Protein AF-A0A1H1KMM0-F1 (afdb_monomer)

Nearest PDB structures (foldseek):
  5ohf-assembly4_G  TM=1.673E-01  e=9.188E+00  Anaeromyxobacter sp. Fw109-5

pLDDT: mean 89.8, std 10.42, range [43.72, 96.56]

Mean predicted aligned error: 4.35 Å

Foldseek 3Di:
DDLFQAFDPVLLVVLVVVCVPCPLQRLLVVLLVVCVPQAVPLSVLLQVLLVVQPPNSLLSSLVSSLVSRRQVRQCVVCVDDPDRSFFHQDPVLVVVLVVVCVVQPLVRLLVVLLVVCCVRHVSSSVSQQVSLVVDPSSVSSSSSVSSSSSSRVSRSVVVVVVVD

Radius of gyration: 14.91 Å; Cα contacts (8 Å, |Δi|>4): 162; chains: 1; bounding box: 38×35×34 Å

Secondary structure (DSSP, 8-state):
--SS----HHHHHHHHHHHHHH-HHHHHHHHHHHHHHH-HHHHHHHHHHHHHHS-HHHHHHHHHHHHHHHHHHHHHH-TT--S-SS----HHHHHHHHHHHHHH-HHHHHHHHHHHHHHH-HHHHHHHHHHHHTSS-HHHHHHHHHHHHHHHHHHHHHHHHH--

Solvent-accessible surface area (backbone atoms only — not comparable to full-atom values): 8874 Å² total; per-residue (Å²): 128,76,90,62,65,64,51,46,68,69,56,52,53,52,52,51,50,48,35,68,74,66,32,51,69,54,51,30,52,52,49,49,53,52,27,58,76,65,22,45,51,51,46,52,52,49,52,52,47,20,50,74,56,50,60,37,77,65,45,41,39,55,55,36,51,56,50,49,46,46,48,57,41,25,52,69,72,45,84,80,63,95,60,80,75,61,64,60,40,44,71,67,47,52,51,50,51,52,52,49,27,74,72,60,34,64,66,54,45,31,50,57,35,44,55,51,37,45,75,62,22,49,54,56,40,51,51,52,50,59,54,22,71,78,42,94,50,35,67,50,44,49,44,44,51,20,51,56,53,45,46,44,49,54,29,44,52,53,55,53,61,73,76,108

Structure (mmCIF, N/CA/C/O backbone):
data_AF-A0A1H1KMM0-F1
#
_entry.id   AF-A0A1H1KMM0-F1
#
loop_
_atom_site.group_PDB
_atom_site.id
_atom_site.type_symbol
_atom_site.label_atom_id
_atom_site.label_alt_id
_atom_site.label_comp_id
_atom_site.label_asym_id
_atom_site.label_entity_id
_atom_site.label_seq_id
_atom_site.pdbx_PDB_ins_code
_atom_site.Cartn_x
_atom_site.Cartn_y
_atom_site.Cartn_z
_atom_site.occupancy
_atom_site.B_iso_or_equiv
_atom_site.auth_seq_id
_atom_site.auth_comp_id
_atom_site.auth_asym_id
_atom_site.auth_atom_id
_atom_site.pdbx_PDB_model_num
ATOM 1 N N . MET A 1 1 ? -6.946 18.953 2.648 1.00 43.72 1 MET A N 1
ATOM 2 C CA . MET A 1 1 ? -5.493 18.771 2.424 1.00 43.72 1 MET A CA 1
ATOM 3 C C . MET A 1 1 ? -5.222 17.278 2.434 1.00 43.72 1 MET A C 1
ATOM 5 O O . MET A 1 1 ? -5.657 16.642 3.387 1.00 43.72 1 MET A O 1
ATOM 9 N N . SER A 1 2 ? -4.573 16.728 1.402 1.00 57.38 2 SER A N 1
ATOM 10 C CA . SER A 1 2 ? -4.184 15.308 1.400 1.00 57.38 2 SER A CA 1
ATOM 11 C C . SER A 1 2 ? -3.272 15.028 2.591 1.00 57.38 2 SER A C 1
ATOM 13 O O . SER A 1 2 ? -2.391 15.830 2.908 1.00 57.38 2 SER A O 1
ATOM 15 N N . ILE A 1 3 ? -3.534 13.928 3.286 1.00 77.62 3 ILE A N 1
ATOM 16 C CA . ILE A 1 3 ? -2.795 13.531 4.483 1.00 77.62 3 ILE A CA 1
ATOM 17 C C . ILE A 1 3 ? -1.496 12.808 4.102 1.00 77.62 3 ILE A C 1
ATOM 19 O O . ILE A 1 3 ? -0.486 12.979 4.779 1.00 77.62 3 ILE A O 1
ATOM 23 N N . LEU A 1 4 ? -1.514 12.087 2.979 1.00 83.25 4 LEU A N 1
ATOM 24 C CA . LEU A 1 4 ? -0.352 11.424 2.396 1.00 83.25 4 LEU A CA 1
ATOM 25 C C . LEU A 1 4 ? 0.288 12.267 1.288 1.00 83.25 4 LEU A C 1
ATOM 27 O O . LEU A 1 4 ? -0.407 13.066 0.639 1.00 83.25 4 LEU A O 1
ATOM 31 N N . PRO A 1 5 ? 1.605 12.100 1.061 1.00 85.69 5 PRO A N 1
ATOM 32 C CA . PRO A 1 5 ? 2.315 12.811 0.008 1.00 85.69 5 PRO A CA 1
ATOM 33 C C . PRO A 1 5 ? 1.753 12.445 -1.367 1.00 85.69 5 PRO A C 1
ATOM 35 O O . PRO A 1 5 ? 1.607 11.267 -1.684 1.00 85.69 5 PRO A O 1
ATOM 38 N N . ARG A 1 6 ? 1.472 13.461 -2.193 1.00 90.06 6 ARG A N 1
ATOM 39 C CA . ARG A 1 6 ? 0.964 13.246 -3.551 1.00 90.06 6 ARG A CA 1
ATOM 40 C C . ARG A 1 6 ? 2.071 12.734 -4.466 1.00 90.06 6 ARG A C 1
ATOM 42 O O . ARG A 1 6 ? 3.025 13.469 -4.725 1.00 90.06 6 ARG A O 1
ATOM 49 N N . ILE A 1 7 ? 1.936 11.506 -4.965 1.00 92.44 7 ILE A N 1
ATOM 50 C CA . ILE A 1 7 ? 2.912 10.920 -5.895 1.00 92.44 7 ILE A CA 1
ATOM 51 C C . ILE A 1 7 ? 2.917 11.688 -7.220 1.00 92.44 7 ILE A C 1
ATOM 53 O O . ILE A 1 7 ? 1.867 12.062 -7.744 1.00 92.44 7 ILE A O 1
ATOM 57 N N . THR A 1 8 ? 4.119 11.923 -7.748 1.00 91.75 8 THR A N 1
ATOM 58 C CA . THR A 1 8 ? 4.335 12.509 -9.077 1.00 91.75 8 THR A CA 1
ATOM 59 C C . THR A 1 8 ? 4.763 11.439 -10.074 1.00 91.75 8 THR A C 1
ATOM 61 O O . THR A 1 8 ? 5.383 10.446 -9.688 1.00 91.75 8 THR A O 1
ATOM 64 N N . GLU A 1 9 ? 4.500 11.677 -11.358 1.00 91.62 9 GLU A N 1
ATOM 65 C CA . GLU A 1 9 ? 4.937 10.803 -12.452 1.00 91.62 9 GLU A CA 1
ATOM 66 C C . GLU A 1 9 ? 6.456 10.567 -12.418 1.00 91.62 9 GLU A C 1
ATOM 68 O O . GLU A 1 9 ? 6.916 9.433 -12.523 1.00 91.62 9 GLU A O 1
ATOM 73 N N . LEU A 1 10 ? 7.244 11.616 -12.143 1.00 91.69 10 LEU A N 1
ATOM 74 C CA . LEU A 1 10 ? 8.700 11.515 -12.012 1.00 91.69 10 LEU A CA 1
ATOM 75 C C . LEU A 1 10 ? 9.120 10.540 -10.900 1.00 91.69 10 LEU A C 1
ATOM 77 O O . LEU A 1 10 ? 10.037 9.737 -11.085 1.00 91.69 10 LEU A O 1
ATOM 81 N N . THR A 1 11 ? 8.460 10.598 -9.739 1.00 92.75 11 THR A N 1
ATOM 82 C CA . THR A 1 11 ? 8.712 9.649 -8.645 1.00 92.75 11 THR A CA 1
ATOM 83 C C . THR A 1 11 ? 8.308 8.237 -9.061 1.00 92.75 11 THR A C 1
ATOM 85 O O . THR A 1 11 ? 9.065 7.301 -8.805 1.00 92.75 11 THR A O 1
ATOM 88 N N . ARG A 1 12 ? 7.165 8.085 -9.744 1.00 93.69 12 ARG A N 1
ATOM 89 C CA . ARG A 1 12 ? 6.680 6.798 -10.255 1.00 93.69 12 ARG A CA 1
ATOM 90 C C . ARG A 1 12 ? 7.681 6.143 -11.200 1.00 93.69 12 ARG A C 1
ATOM 92 O O . ARG A 1 12 ? 8.057 4.996 -10.978 1.00 93.69 12 ARG A O 1
ATOM 99 N N . GLU A 1 13 ? 8.160 6.874 -12.200 1.00 92.81 13 GLU A N 1
ATOM 100 C CA . GLU A 1 13 ? 9.155 6.371 -13.149 1.00 92.81 13 GLU A CA 1
ATOM 101 C C . GLU A 1 13 ? 10.475 5.999 -12.479 1.00 92.81 13 GLU A C 1
ATOM 103 O O . GLU A 1 13 ? 11.062 4.968 -12.800 1.00 92.81 13 GLU A O 1
ATOM 108 N N . ARG A 1 14 ? 10.957 6.831 -11.548 1.00 93.69 14 ARG A N 1
ATOM 109 C CA . ARG A 1 14 ? 12.217 6.562 -10.851 1.00 93.69 14 ARG A CA 1
ATOM 110 C C . ARG A 1 14 ? 12.149 5.259 -10.060 1.00 93.69 14 ARG A C 1
ATOM 112 O O . ARG A 1 14 ? 13.083 4.472 -10.137 1.00 93.69 14 ARG A O 1
ATOM 119 N N . ILE A 1 15 ? 11.066 5.041 -9.313 1.00 93.88 15 ILE A N 1
ATOM 120 C CA . ILE A 1 15 ? 10.902 3.815 -8.522 1.00 93.88 15 ILE A CA 1
ATOM 121 C C . ILE A 1 15 ? 10.652 2.601 -9.422 1.00 93.88 15 ILE A C 1
ATOM 123 O O . ILE A 1 15 ? 11.154 1.526 -9.120 1.00 93.88 15 ILE A O 1
ATOM 127 N N . ALA A 1 16 ? 9.947 2.757 -10.546 1.00 92.06 16 ALA A N 1
ATOM 128 C CA . ALA A 1 16 ? 9.825 1.675 -11.523 1.00 92.06 16 ALA A CA 1
ATOM 129 C C . ALA A 1 16 ? 11.208 1.225 -12.032 1.00 92.06 16 ALA A C 1
ATOM 131 O O . ALA A 1 16 ? 11.520 0.042 -11.958 1.00 92.06 16 ALA A O 1
ATOM 132 N N . ARG A 1 17 ? 12.076 2.175 -12.420 1.00 93.31 17 ARG A N 1
ATOM 133 C CA . ARG A 1 17 ? 13.460 1.874 -12.832 1.00 93.31 17 ARG A CA 1
ATOM 134 C C . ARG A 1 17 ? 14.281 1.226 -11.718 1.00 93.31 17 ARG A C 1
ATOM 136 O O . ARG A 1 17 ? 15.028 0.303 -11.991 1.00 93.31 17 ARG A O 1
ATOM 143 N N . GLU A 1 18 ? 14.122 1.660 -10.467 1.00 93.81 18 GLU A N 1
ATOM 144 C CA . GLU A 1 18 ? 14.795 1.033 -9.315 1.00 93.81 18 GLU A CA 1
ATOM 145 C C . GLU A 1 18 ? 14.450 -0.460 -9.196 1.00 93.81 18 GLU A C 1
ATOM 147 O O . GLU A 1 18 ? 15.345 -1.281 -9.003 1.00 93.81 18 GLU A O 1
ATOM 152 N N . PHE A 1 19 ? 13.173 -0.818 -9.364 1.00 93.94 19 PHE A N 1
ATOM 153 C CA . PHE A 1 19 ? 12.729 -2.214 -9.351 1.00 93.94 19 PHE A CA 1
ATOM 154 C C . PHE A 1 19 ? 13.221 -3.000 -10.573 1.00 93.94 19 PHE A C 1
ATOM 156 O O . PHE A 1 19 ? 13.555 -4.177 -10.430 1.00 93.94 19 PHE A O 1
ATOM 163 N N . ASP A 1 20 ? 13.289 -2.365 -11.745 1.00 92.94 20 ASP A N 1
ATOM 164 C CA . ASP A 1 20 ? 13.827 -2.980 -12.963 1.00 92.94 20 ASP A CA 1
ATOM 165 C C . ASP A 1 20 ? 15.344 -3.236 -12.853 1.00 92.94 20 ASP A C 1
ATOM 167 O O . ASP A 1 20 ? 15.820 -4.297 -13.256 1.00 92.94 20 ASP A O 1
ATOM 171 N N . ASP A 1 21 ? 16.097 -2.295 -12.272 1.00 94.12 21 ASP A N 1
ATOM 172 C CA . ASP A 1 21 ? 17.561 -2.340 -12.168 1.00 94.12 21 ASP A CA 1
ATOM 173 C C . ASP A 1 21 ? 18.044 -3.289 -11.058 1.00 94.12 21 ASP A C 1
ATOM 175 O O . ASP A 1 21 ? 18.962 -4.086 -11.266 1.00 94.12 21 ASP A O 1
ATOM 179 N N . ALA A 1 22 ? 17.457 -3.198 -9.859 1.00 92.12 22 ALA A N 1
ATOM 180 C CA . ALA A 1 22 ? 17.871 -3.995 -8.701 1.00 92.12 22 ALA A CA 1
ATOM 181 C C . ALA A 1 22 ? 17.191 -5.373 -8.643 1.00 92.12 22 ALA A C 1
ATOM 183 O O . ALA A 1 22 ? 17.693 -6.287 -7.983 1.00 92.12 22 ALA A O 1
ATOM 184 N N . GLY A 1 23 ? 16.066 -5.530 -9.341 1.00 93.69 23 GLY A N 1
ATOM 185 C CA . GLY A 1 23 ? 15.230 -6.720 -9.303 1.00 93.69 23 GLY A CA 1
ATOM 186 C C . GLY A 1 23 ? 14.128 -6.625 -8.234 1.00 93.69 23 GLY A C 1
ATOM 187 O O . GLY A 1 23 ? 14.410 -6.264 -7.083 1.00 93.69 23 GLY A O 1
ATOM 188 N N . PRO A 1 24 ? 12.876 -7.011 -8.555 1.00 92.00 24 PRO A N 1
ATOM 189 C CA . PRO A 1 24 ? 11.745 -6.904 -7.634 1.00 92.00 24 PRO A CA 1
ATOM 190 C C . PRO A 1 24 ? 11.961 -7.612 -6.294 1.00 92.00 24 PRO A C 1
ATOM 192 O O . PRO A 1 24 ? 11.578 -7.094 -5.248 1.00 92.00 24 PRO A O 1
ATOM 195 N N . GLU A 1 25 ? 12.591 -8.786 -6.299 1.00 92.75 25 GLU A N 1
ATOM 196 C CA . GLU A 1 25 ? 12.832 -9.573 -5.091 1.00 92.75 25 GLU A CA 1
ATOM 197 C C . GLU A 1 25 ? 13.804 -8.876 -4.132 1.00 92.75 25 GLU A C 1
ATOM 199 O O . GLU A 1 25 ? 13.587 -8.900 -2.918 1.00 92.75 25 GLU A O 1
ATOM 204 N N . ALA A 1 26 ? 14.849 -8.232 -4.663 1.00 93.75 26 ALA A N 1
ATOM 205 C CA . ALA A 1 26 ? 15.822 -7.496 -3.863 1.00 93.75 26 ALA A CA 1
ATOM 206 C C . ALA A 1 26 ? 15.179 -6.257 -3.226 1.00 93.75 26 ALA A C 1
ATOM 208 O O . ALA A 1 26 ? 15.293 -6.067 -2.012 1.00 93.75 26 ALA A O 1
ATOM 209 N N . CYS A 1 27 ? 14.420 -5.482 -4.011 1.00 94.69 27 CYS A N 1
ATOM 210 C CA . CYS A 1 27 ? 13.678 -4.325 -3.508 1.00 94.69 27 CYS A CA 1
ATOM 211 C C . CYS A 1 27 ? 12.673 -4.726 -2.422 1.00 94.69 27 CYS A C 1
ATOM 213 O O . CYS A 1 27 ? 12.617 -4.107 -1.360 1.00 94.69 27 CYS A O 1
ATOM 215 N N . VAL A 1 28 ? 11.894 -5.791 -2.643 1.00 95.06 28 VAL A N 1
ATOM 216 C CA . VAL A 1 28 ? 10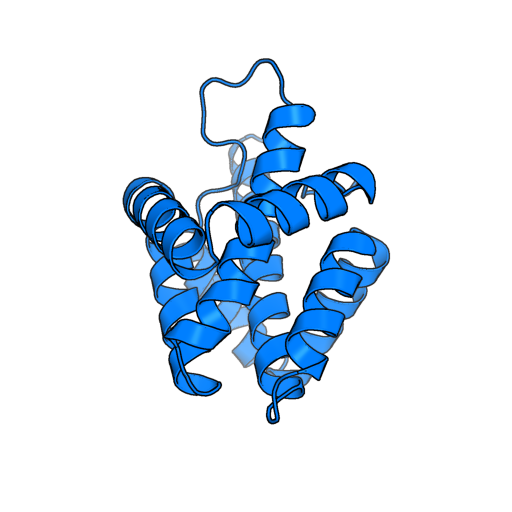.925 -6.277 -1.648 1.00 95.06 28 VAL A CA 1
ATOM 217 C C . VAL A 1 28 ? 11.622 -6.748 -0.377 1.00 95.06 28 VAL A C 1
ATOM 219 O O . VAL A 1 28 ? 11.106 -6.501 0.714 1.00 95.06 28 VAL A O 1
ATOM 222 N N . ALA A 1 29 ? 12.780 -7.403 -0.476 1.00 94.81 29 ALA A N 1
ATOM 223 C CA . ALA A 1 29 ? 13.538 -7.834 0.694 1.00 94.81 29 ALA A CA 1
ATOM 224 C C . ALA A 1 29 ? 14.027 -6.640 1.531 1.00 94.81 29 ALA A C 1
ATOM 226 O O . ALA A 1 29 ? 13.885 -6.656 2.757 1.00 94.81 29 ALA A O 1
ATOM 227 N N . GLU A 1 30 ? 14.546 -5.595 0.882 1.00 94.31 30 GLU A N 1
ATOM 228 C CA . GLU A 1 30 ? 14.955 -4.352 1.541 1.00 94.31 30 GLU A CA 1
ATOM 229 C C . GLU A 1 30 ? 13.766 -3.673 2.233 1.00 94.31 30 GLU A C 1
ATOM 231 O O . GLU A 1 30 ? 13.797 -3.463 3.447 1.00 94.31 30 GLU A O 1
ATOM 236 N N . ILE A 1 31 ? 12.671 -3.454 1.500 1.00 94.50 31 ILE A N 1
ATOM 237 C CA . ILE A 1 31 ? 11.440 -2.844 2.021 1.00 94.50 31 ILE A CA 1
ATOM 238 C C . ILE A 1 31 ? 10.865 -3.658 3.184 1.00 94.50 31 ILE A C 1
ATOM 240 O O . ILE A 1 31 ? 10.434 -3.105 4.192 1.00 94.50 31 ILE A O 1
ATOM 244 N N . THR A 1 32 ? 10.889 -4.987 3.085 1.00 94.69 32 THR A N 1
ATOM 245 C CA . THR A 1 32 ? 10.440 -5.872 4.164 1.00 94.69 32 THR A CA 1
ATOM 246 C C . THR A 1 32 ? 11.280 -5.671 5.424 1.00 94.69 32 THR A C 1
ATOM 248 O O . THR A 1 32 ? 10.733 -5.658 6.525 1.00 94.69 32 THR A O 1
ATOM 251 N N . ASN A 1 33 ? 12.599 -5.508 5.299 1.00 94.12 33 ASN A N 1
ATOM 252 C CA . ASN A 1 33 ? 13.473 -5.267 6.447 1.00 94.12 33 ASN A CA 1
ATOM 253 C C . ASN A 1 33 ? 13.243 -3.882 7.068 1.00 94.12 33 ASN A C 1
ATOM 255 O O . ASN A 1 33 ? 13.221 -3.774 8.295 1.00 94.12 33 ASN A O 1
ATOM 259 N N . GLU A 1 34 ? 13.007 -2.852 6.252 1.00 92.00 34 GLU A N 1
ATOM 260 C CA . GLU A 1 34 ? 12.599 -1.528 6.738 1.00 92.00 34 GLU A CA 1
ATOM 261 C C . GLU A 1 34 ? 11.274 -1.600 7.505 1.00 92.00 34 GLU A C 1
ATOM 263 O O . GLU A 1 34 ? 11.186 -1.161 8.653 1.00 92.00 34 GLU A O 1
ATOM 268 N N . LEU A 1 35 ? 10.255 -2.231 6.915 1.00 92.81 35 LEU A N 1
ATOM 269 C CA . LEU A 1 35 ? 8.936 -2.378 7.525 1.00 92.81 35 LEU A CA 1
ATOM 270 C C . LEU A 1 35 ? 8.980 -3.206 8.814 1.00 92.81 35 LEU A C 1
ATOM 272 O O . LEU A 1 35 ? 8.301 -2.857 9.773 1.00 92.81 35 LEU A O 1
ATOM 276 N N . LYS A 1 36 ? 9.812 -4.251 8.906 1.00 93.69 36 LYS A N 1
ATOM 277 C CA . LYS A 1 36 ? 9.998 -5.004 10.163 1.00 93.69 36 LYS A CA 1
ATOM 278 C C . LYS A 1 36 ? 10.463 -4.112 11.312 1.00 93.69 36 LYS A C 1
ATOM 280 O O . LYS A 1 36 ? 10.054 -4.330 12.450 1.00 93.69 36 LYS A O 1
ATOM 285 N N . ARG A 1 37 ? 11.335 -3.145 11.024 1.00 90.00 37 ARG A N 1
ATOM 286 C CA . ARG A 1 37 ? 11.883 -2.227 12.027 1.00 90.00 37 ARG A CA 1
ATOM 287 C C . ARG A 1 37 ? 10.890 -1.118 12.366 1.00 90.00 37 ARG A C 1
ATOM 289 O O . ARG A 1 37 ? 10.679 -0.825 13.541 1.00 90.00 37 ARG A O 1
ATOM 296 N N . ASP A 1 38 ? 10.277 -0.533 11.342 1.00 88.62 38 ASP A N 1
ATOM 297 C CA . ASP A 1 38 ? 9.590 0.750 11.482 1.00 88.62 38 ASP A CA 1
ATOM 298 C C . ASP A 1 38 ? 8.061 0.620 11.501 1.00 88.62 38 ASP A C 1
ATOM 300 O O . ASP A 1 38 ? 7.386 1.440 12.120 1.00 88.62 38 ASP A O 1
ATOM 304 N N . ASN A 1 39 ? 7.498 -0.407 10.858 1.00 93.06 39 ASN A N 1
ATOM 305 C CA . ASN A 1 39 ? 6.053 -0.572 10.675 1.00 93.06 39 ASN A CA 1
ATOM 306 C C . ASN A 1 39 ? 5.616 -2.062 10.623 1.00 93.06 39 ASN A C 1
ATOM 308 O O . ASN A 1 39 ? 5.074 -2.524 9.613 1.00 93.06 39 ASN A O 1
ATOM 312 N N . PRO A 1 40 ? 5.870 -2.850 11.692 1.00 94.12 40 PRO A N 1
ATOM 313 C CA . PRO A 1 40 ? 5.668 -4.302 11.677 1.00 94.12 40 PRO A CA 1
ATOM 314 C C . PRO A 1 40 ? 4.196 -4.719 11.548 1.00 94.12 40 PRO A C 1
ATOM 316 O O . PRO A 1 40 ? 3.915 -5.755 10.951 1.00 94.12 40 PRO A O 1
ATOM 319 N N . GLU A 1 41 ? 3.256 -3.915 12.053 1.00 94.38 41 GLU A N 1
ATOM 320 C CA . GLU A 1 41 ? 1.818 -4.193 11.922 1.00 94.38 41 GLU A CA 1
ATOM 321 C C . GLU A 1 41 ? 1.348 -4.067 10.473 1.00 94.38 41 GLU A C 1
ATOM 323 O O . GLU A 1 41 ? 0.655 -4.948 9.967 1.00 94.38 41 GLU A O 1
ATOM 328 N N . LEU A 1 42 ? 1.781 -3.015 9.768 1.00 95.00 42 LEU A N 1
ATOM 329 C CA . LEU A 1 42 ? 1.498 -2.873 8.341 1.00 95.00 42 LEU A CA 1
ATOM 330 C C . LEU A 1 42 ? 2.062 -4.059 7.552 1.00 95.00 42 LEU A C 1
ATOM 332 O O . LEU A 1 42 ? 1.408 -4.558 6.639 1.00 95.00 42 LEU A O 1
ATOM 336 N N . LEU A 1 43 ? 3.262 -4.520 7.911 1.00 95.94 43 LEU A N 1
ATOM 337 C CA . LEU A 1 43 ? 3.880 -5.672 7.269 1.00 95.94 43 LEU A CA 1
ATOM 338 C C . LEU A 1 43 ? 3.075 -6.960 7.484 1.00 95.94 43 LEU A C 1
ATOM 340 O O . LEU A 1 43 ? 2.854 -7.698 6.525 1.00 95.94 43 LEU A O 1
ATOM 344 N N . ASP A 1 44 ? 2.622 -7.226 8.713 1.00 95.75 44 ASP A N 1
ATOM 345 C CA . ASP A 1 44 ? 1.756 -8.373 9.028 1.00 95.75 44 ASP A CA 1
ATOM 346 C C . ASP A 1 44 ? 0.453 -8.321 8.218 1.00 95.75 44 ASP A C 1
ATOM 348 O O . ASP A 1 44 ? 0.063 -9.311 7.596 1.00 95.75 44 ASP A O 1
ATOM 352 N N . MET A 1 45 ? -0.186 -7.148 8.155 1.00 94.75 45 MET A N 1
ATOM 353 C CA . MET A 1 45 ? -1.390 -6.932 7.349 1.00 94.75 45 MET A CA 1
ATOM 354 C C . MET A 1 45 ? -1.134 -7.174 5.857 1.00 94.75 45 MET A C 1
ATOM 356 O O . MET A 1 45 ? -1.914 -7.873 5.209 1.00 94.75 45 MET A O 1
ATOM 360 N N . ALA A 1 46 ? -0.030 -6.648 5.319 1.00 95.69 46 ALA A N 1
ATOM 361 C CA . ALA A 1 46 ? 0.354 -6.823 3.923 1.00 95.69 46 ALA A CA 1
ATOM 362 C C . ALA A 1 46 ? 0.595 -8.301 3.583 1.00 95.69 46 ALA A C 1
ATOM 364 O O . ALA A 1 46 ? 0.079 -8.785 2.578 1.00 95.69 46 ALA A O 1
ATOM 365 N N . PHE A 1 47 ? 1.309 -9.046 4.435 1.00 95.62 47 PHE A N 1
ATOM 366 C CA . PHE A 1 47 ? 1.556 -10.473 4.215 1.00 95.62 47 PHE A CA 1
ATOM 367 C C . PHE A 1 47 ? 0.283 -11.313 4.278 1.00 95.62 47 PHE A C 1
ATOM 369 O O . PHE A 1 47 ? 0.102 -12.188 3.432 1.00 95.62 47 PHE A O 1
ATOM 376 N N . LYS A 1 48 ? -0.601 -11.051 5.248 1.00 94.19 48 LYS A N 1
ATOM 377 C CA . LYS A 1 48 ? -1.893 -11.746 5.349 1.00 94.19 48 LYS A CA 1
ATOM 378 C C . LYS A 1 48 ? -2.742 -11.498 4.113 1.00 94.19 48 LYS A C 1
ATOM 380 O O . LYS A 1 48 ? -3.158 -12.444 3.457 1.00 94.19 48 LYS A O 1
ATOM 385 N N . CYS A 1 49 ? -2.871 -10.234 3.722 1.00 93.06 49 CYS A N 1
ATOM 386 C CA . CYS A 1 49 ? -3.583 -9.857 2.511 1.00 93.06 49 CYS A CA 1
ATOM 387 C C . CYS A 1 49 ? -2.979 -10.524 1.261 1.00 93.06 49 CYS A C 1
ATOM 389 O O . CYS A 1 49 ? -3.695 -11.104 0.449 1.00 93.06 49 CYS A O 1
ATOM 391 N N . ALA A 1 50 ? -1.652 -10.523 1.129 1.00 94.38 50 ALA A N 1
ATOM 392 C CA . ALA A 1 50 ? -0.955 -11.162 0.017 1.00 94.38 50 ALA A CA 1
ATOM 393 C C . ALA A 1 50 ? -1.192 -12.684 -0.049 1.00 94.38 50 ALA A C 1
ATOM 395 O O . ALA A 1 50 ? -1.304 -13.234 -1.149 1.00 94.38 50 ALA A O 1
ATOM 396 N N . ALA A 1 51 ? -1.293 -13.351 1.107 1.00 94.19 51 ALA A N 1
ATOM 397 C CA . ALA A 1 51 ? -1.629 -14.769 1.211 1.00 94.19 51 ALA A CA 1
ATOM 398 C C . ALA A 1 51 ? -3.086 -15.070 0.849 1.00 94.19 51 ALA A C 1
ATOM 400 O O . ALA A 1 51 ? -3.339 -16.053 0.155 1.00 94.19 51 ALA A O 1
ATOM 401 N N . ASP A 1 52 ? -4.018 -14.201 1.236 1.00 92.12 52 ASP A N 1
ATOM 402 C CA . ASP A 1 52 ? -5.438 -14.358 0.912 1.00 92.12 52 ASP A CA 1
ATOM 403 C C . ASP A 1 52 ? -5.721 -14.113 -0.583 1.00 92.12 52 ASP A C 1
ATOM 405 O O . ASP A 1 52 ? -6.589 -14.752 -1.179 1.00 92.12 52 ASP A O 1
ATOM 409 N N . ILE A 1 53 ? -4.967 -13.212 -1.225 1.00 92.56 53 ILE A N 1
ATOM 410 C CA . ILE A 1 53 ? -5.1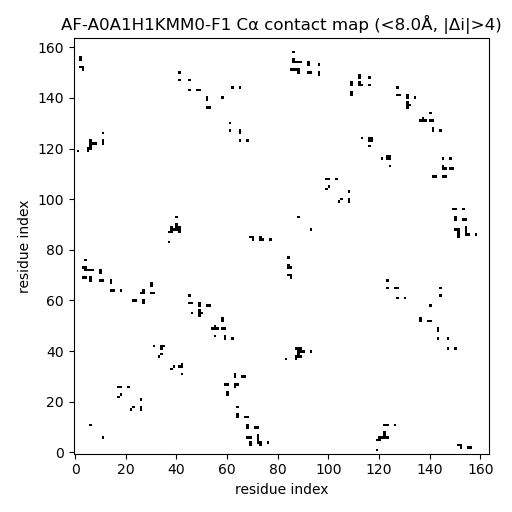46 -12.873 -2.647 1.00 92.56 53 ILE A CA 1
ATOM 411 C C . ILE A 1 53 ? -4.613 -13.973 -3.575 1.00 92.56 53 ILE A C 1
ATOM 413 O O . ILE A 1 53 ? -5.200 -14.221 -4.636 1.00 92.56 53 ILE A O 1
ATOM 417 N N . GLY A 1 54 ? -3.477 -14.590 -3.234 1.00 90.19 54 GLY A N 1
ATOM 418 C CA . GLY A 1 54 ? -2.826 -15.575 -4.094 1.00 90.19 54 GLY A CA 1
ATOM 419 C C . GLY A 1 54 ? -1.379 -15.873 -3.711 1.00 90.19 54 GLY A C 1
ATOM 420 O O . GLY A 1 54 ? -1.107 -16.387 -2.637 1.00 90.19 54 GLY A O 1
ATOM 421 N N . ASN A 1 55 ? -0.436 -15.633 -4.631 1.00 91.94 55 ASN A N 1
ATOM 422 C CA . ASN A 1 55 ? 0.986 -15.894 -4.387 1.00 91.94 55 ASN A CA 1
ATOM 423 C C . ASN A 1 55 ? 1.605 -14.726 -3.595 1.00 91.94 55 ASN A C 1
ATOM 425 O O . ASN A 1 55 ? 1.802 -13.663 -4.197 1.00 91.94 55 ASN A O 1
ATOM 429 N N . PRO A 1 56 ? 1.978 -14.912 -2.311 1.00 91.56 56 PRO A N 1
ATOM 430 C CA . PRO A 1 56 ? 2.424 -13.808 -1.470 1.00 91.56 56 PRO A CA 1
ATOM 431 C C . PRO A 1 56 ? 3.649 -13.095 -2.035 1.00 91.56 56 PRO A C 1
ATOM 433 O O . PRO A 1 56 ? 3.686 -11.872 -2.068 1.00 91.56 56 PRO A O 1
ATOM 436 N N . SER A 1 57 ? 4.629 -13.845 -2.546 1.00 90.75 57 SER A N 1
ATOM 437 C CA . SER A 1 57 ? 5.866 -13.284 -3.096 1.00 90.75 57 SER A CA 1
ATOM 438 C C . SER A 1 57 ? 5.598 -12.350 -4.271 1.00 90.75 57 SER A C 1
ATOM 440 O O . SER A 1 57 ? 6.216 -11.297 -4.361 1.00 90.75 57 SER A O 1
ATOM 442 N N . LYS A 1 58 ? 4.645 -12.701 -5.146 1.00 92.94 58 LYS A N 1
ATOM 443 C CA . LYS A 1 58 ? 4.275 -11.841 -6.276 1.00 92.94 58 LYS A CA 1
ATOM 444 C C . LYS A 1 58 ? 3.494 -10.615 -5.821 1.00 92.94 58 LYS A C 1
ATOM 446 O O . LYS A 1 58 ? 3.807 -9.519 -6.260 1.00 92.94 58 LYS A O 1
ATOM 451 N N . ILE A 1 59 ? 2.510 -10.782 -4.938 1.00 95.81 59 ILE A N 1
ATOM 452 C CA . ILE A 1 59 ? 1.673 -9.669 -4.459 1.00 95.81 59 ILE A CA 1
ATOM 453 C C . ILE A 1 59 ? 2.493 -8.648 -3.659 1.00 95.81 59 ILE A C 1
ATOM 455 O O . ILE A 1 59 ? 2.311 -7.442 -3.823 1.00 95.81 59 ILE A O 1
ATOM 459 N N . MET A 1 60 ? 3.459 -9.119 -2.867 1.00 96.19 60 MET A N 1
ATOM 460 C CA . MET A 1 60 ? 4.353 -8.254 -2.099 1.00 96.19 60 MET A CA 1
ATOM 461 C C . MET A 1 60 ? 5.220 -7.339 -2.972 1.00 96.19 60 MET A C 1
ATOM 463 O O . MET A 1 60 ? 5.644 -6.299 -2.478 1.00 96.19 60 MET A O 1
ATOM 467 N N . VAL A 1 61 ? 5.437 -7.649 -4.257 1.00 96.00 61 VAL A N 1
ATOM 468 C CA . VAL A 1 61 ? 6.094 -6.719 -5.196 1.00 96.00 61 VAL A CA 1
ATOM 469 C C . VAL A 1 61 ? 5.272 -5.445 -5.361 1.00 96.00 61 VAL A C 1
ATOM 471 O O . VAL A 1 61 ? 5.803 -4.349 -5.192 1.00 96.00 61 VAL A O 1
ATOM 474 N N . GLY A 1 62 ? 3.969 -5.577 -5.620 1.00 95.56 62 GLY A N 1
ATOM 475 C CA . GLY A 1 62 ? 3.073 -4.431 -5.760 1.00 95.56 62 GLY A CA 1
ATOM 476 C C . GLY A 1 62 ? 2.968 -3.630 -4.465 1.00 95.56 62 GLY A C 1
ATOM 477 O O . GLY A 1 62 ? 3.098 -2.407 -4.477 1.00 95.56 62 GLY A O 1
ATOM 478 N N . PHE A 1 63 ? 2.808 -4.312 -3.327 1.00 96.19 63 PHE A N 1
ATOM 479 C CA . PHE A 1 63 ? 2.750 -3.655 -2.014 1.00 96.19 63 PHE A CA 1
ATOM 480 C C . PHE A 1 63 ? 4.065 -2.958 -1.648 1.00 96.19 63 PHE A C 1
ATOM 482 O O . PHE A 1 63 ? 4.051 -1.841 -1.130 1.00 96.19 63 PHE A O 1
ATOM 489 N N . GLY A 1 64 ? 5.201 -3.576 -1.971 1.00 95.81 64 GLY A N 1
ATOM 490 C CA . GLY A 1 64 ? 6.518 -2.973 -1.809 1.00 95.81 64 GLY A CA 1
ATOM 491 C C . GLY A 1 64 ? 6.660 -1.711 -2.656 1.00 95.81 64 GLY A C 1
ATOM 492 O O . GLY A 1 64 ? 7.003 -0.655 -2.129 1.00 95.81 64 GLY A O 1
ATOM 493 N N . MET A 1 65 ? 6.325 -1.780 -3.946 1.00 96.06 65 MET A N 1
ATOM 494 C CA . MET A 1 65 ? 6.381 -0.622 -4.841 1.00 96.06 65 MET A CA 1
ATOM 495 C C . MET A 1 65 ? 5.469 0.516 -4.358 1.00 96.06 65 MET A C 1
ATOM 497 O O . MET A 1 65 ? 5.893 1.671 -4.328 1.00 96.06 65 MET A O 1
ATOM 501 N N . PHE A 1 66 ? 4.257 0.197 -3.893 1.00 95.88 66 PHE A N 1
ATOM 502 C CA . PHE A 1 66 ? 3.331 1.157 -3.283 1.00 95.88 66 PHE A CA 1
ATOM 503 C C . PHE A 1 66 ? 3.957 1.896 -2.096 1.00 95.88 66 PHE A C 1
ATOM 505 O O . PHE A 1 66 ? 3.961 3.128 -2.053 1.00 95.88 66 PHE A O 1
ATOM 512 N N . TYR A 1 67 ? 4.531 1.149 -1.149 1.00 94.69 67 TYR A N 1
ATOM 513 C CA . TYR A 1 67 ? 5.214 1.719 0.009 1.00 94.69 67 TYR A CA 1
ATOM 514 C C . TYR A 1 67 ? 6.418 2.572 -0.401 1.00 94.69 67 TYR A C 1
ATOM 516 O O . TYR A 1 67 ? 6.586 3.694 0.080 1.00 94.69 67 TYR A O 1
ATOM 524 N N . ARG A 1 68 ? 7.239 2.067 -1.327 1.00 94.69 68 ARG A N 1
ATOM 525 C CA . ARG A 1 68 ? 8.455 2.737 -1.790 1.00 94.69 68 ARG A CA 1
ATOM 526 C C . ARG A 1 68 ? 8.152 4.076 -2.456 1.00 94.69 68 ARG A C 1
ATOM 528 O O . ARG A 1 68 ? 8.862 5.045 -2.201 1.00 94.69 68 ARG A O 1
ATOM 535 N N . LEU A 1 69 ? 7.081 4.157 -3.248 1.00 94.69 69 LEU A N 1
ATOM 536 C CA . LEU A 1 69 ? 6.611 5.408 -3.849 1.00 94.69 69 LEU A CA 1
ATOM 537 C C . LEU A 1 69 ? 6.244 6.445 -2.788 1.00 94.69 69 LEU A C 1
ATOM 539 O O . LEU A 1 69 ? 6.721 7.581 -2.850 1.00 94.69 69 LEU A O 1
ATOM 543 N N . LEU A 1 70 ? 5.437 6.044 -1.802 1.00 92.69 70 LEU A N 1
ATOM 544 C CA . LEU A 1 70 ? 5.032 6.911 -0.696 1.00 92.69 70 LEU A CA 1
ATOM 545 C C . LEU A 1 70 ? 6.243 7.402 0.098 1.00 92.69 70 LEU A C 1
ATOM 547 O O . LEU A 1 70 ? 6.380 8.606 0.302 1.00 92.69 70 LEU A O 1
ATOM 551 N N . MET A 1 71 ? 7.157 6.503 0.467 1.00 90.81 71 MET A N 1
ATOM 552 C CA . MET A 1 71 ?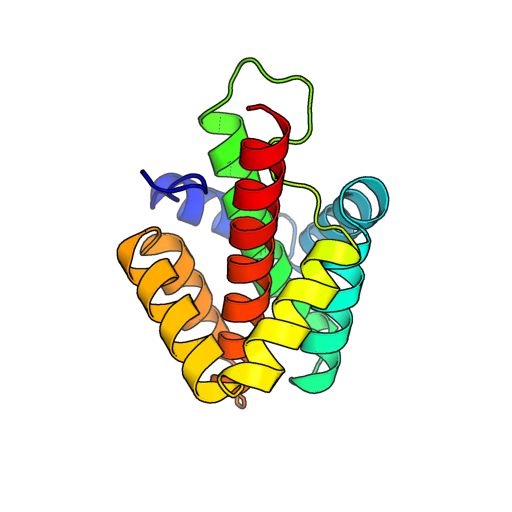 8.396 6.844 1.171 1.00 90.81 71 MET A CA 1
ATOM 553 C C . MET A 1 71 ? 9.250 7.834 0.382 1.00 90.81 71 MET A C 1
ATOM 555 O O . MET A 1 71 ? 9.675 8.863 0.905 1.00 90.81 71 MET A O 1
ATOM 559 N N . ALA A 1 72 ? 9.488 7.544 -0.895 1.00 91.12 72 ALA A N 1
ATOM 560 C CA . ALA A 1 72 ? 10.341 8.353 -1.749 1.00 91.12 72 ALA A CA 1
ATOM 561 C C . ALA A 1 72 ? 9.779 9.766 -1.959 1.00 91.12 72 ALA A C 1
ATOM 563 O O . ALA A 1 72 ? 10.541 10.737 -1.988 1.00 91.12 72 ALA A O 1
ATOM 564 N N . GLN A 1 73 ? 8.455 9.893 -2.082 1.00 90.69 73 GLN A N 1
ATOM 565 C CA . GLN A 1 73 ? 7.795 11.189 -2.173 1.00 90.69 73 GLN A CA 1
ATOM 566 C C . GLN A 1 73 ? 7.802 11.922 -0.825 1.00 90.69 73 GLN A C 1
ATOM 568 O O . GLN A 1 73 ? 8.072 13.122 -0.795 1.00 90.69 73 GLN A O 1
ATOM 573 N N . ALA A 1 74 ? 7.564 11.214 0.282 1.00 87.00 74 ALA A N 1
ATOM 574 C CA . ALA A 1 74 ? 7.592 11.789 1.624 1.00 87.00 74 ALA A CA 1
ATOM 575 C C . ALA A 1 74 ? 8.973 12.387 1.948 1.00 87.00 74 ALA A C 1
ATOM 577 O O . ALA A 1 74 ? 9.062 13.545 2.350 1.00 87.00 74 ALA A O 1
ATOM 578 N N . LEU A 1 75 ? 10.054 11.652 1.659 1.00 85.00 75 LEU A N 1
ATOM 579 C CA . LEU A 1 75 ? 11.438 12.119 1.825 1.00 85.00 75 LEU A CA 1
ATOM 580 C C . LEU A 1 75 ? 11.776 13.322 0.933 1.00 85.00 75 LEU A C 1
ATOM 582 O O . LEU A 1 75 ? 12.528 14.210 1.331 1.00 85.00 75 LEU A O 1
ATOM 586 N N . ALA A 1 76 ? 11.233 13.372 -0.287 1.00 83.19 76 ALA A N 1
ATOM 587 C CA . ALA A 1 76 ? 11.451 14.501 -1.188 1.00 83.19 76 ALA A CA 1
ATOM 588 C C . ALA A 1 76 ? 10.751 15.783 -0.699 1.00 83.19 76 ALA A C 1
ATOM 590 O O . ALA A 1 76 ? 11.268 16.885 -0.916 1.00 83.19 76 ALA A O 1
ATOM 591 N N . SER A 1 77 ? 9.591 15.632 -0.053 1.00 75.12 77 SER A N 1
ATOM 592 C CA . SER A 1 77 ? 8.774 16.725 0.479 1.00 75.12 77 SER A CA 1
ATOM 593 C C . SER A 1 77 ? 9.239 17.216 1.853 1.00 75.12 77 SER A C 1
ATOM 595 O O . SER A 1 77 ? 9.198 18.421 2.096 1.00 75.12 77 SER A O 1
ATOM 597 N N . ASP A 1 78 ? 9.725 16.330 2.722 1.00 66.31 78 ASP A N 1
ATOM 598 C CA . ASP A 1 78 ? 10.185 16.668 4.071 1.00 66.31 78 ASP A CA 1
ATOM 599 C C . ASP A 1 78 ? 11.710 16.537 4.204 1.00 66.31 78 ASP A C 1
ATOM 601 O O . ASP A 1 78 ? 12.252 15.627 4.829 1.00 66.31 78 ASP A O 1
ATOM 605 N N . ARG A 1 79 ? 12.433 17.493 3.607 1.00 53.06 79 ARG A N 1
ATOM 606 C CA . ARG A 1 79 ? 13.909 17.534 3.618 1.00 53.06 79 ARG A CA 1
ATOM 607 C C . ARG A 1 79 ? 14.533 17.760 5.008 1.00 53.06 79 ARG A C 1
ATOM 609 O O . ARG A 1 79 ? 15.753 17.890 5.090 1.00 53.06 79 ARG A O 1
ATOM 616 N N . ARG A 1 80 ? 13.738 17.907 6.078 1.00 47.19 80 ARG A N 1
ATOM 617 C CA . ARG A 1 80 ? 14.217 18.291 7.421 1.00 47.19 80 ARG A CA 1
ATOM 618 C C . ARG A 1 80 ? 13.913 17.270 8.518 1.00 47.19 80 ARG A C 1
ATOM 620 O O . ARG A 1 80 ? 14.439 17.439 9.617 1.00 47.19 80 ARG A O 1
ATOM 627 N N . SER A 1 81 ? 13.117 16.236 8.257 1.00 49.53 81 SER A N 1
ATOM 628 C CA . SER A 1 81 ? 12.765 15.254 9.285 1.00 49.53 81 SER A CA 1
ATOM 629 C C . SER A 1 81 ? 13.777 14.104 9.363 1.00 49.53 81 SER A C 1
ATOM 631 O O . SER A 1 81 ? 14.073 13.441 8.374 1.00 49.53 81 SER A O 1
ATOM 633 N N . LEU A 1 82 ? 14.313 13.875 10.567 1.00 47.75 82 LEU A N 1
ATOM 634 C CA . LEU A 1 82 ? 15.183 12.741 10.928 1.00 47.75 82 LEU A CA 1
ATOM 635 C C . LEU A 1 82 ? 14.386 11.462 11.262 1.00 47.75 82 LEU A C 1
ATOM 637 O O . LEU A 1 82 ? 14.9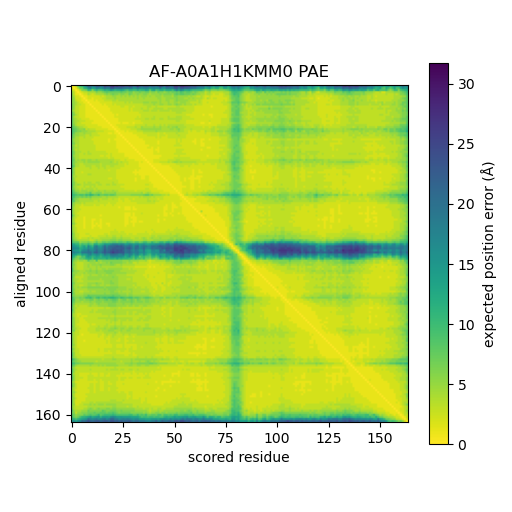80 10.445 11.614 1.00 47.75 82 LEU A O 1
ATOM 641 N N . MET A 1 83 ? 13.052 11.522 11.202 1.00 57.06 83 MET A N 1
ATOM 642 C CA . MET A 1 83 ? 12.142 10.418 11.522 1.00 57.06 83 MET A CA 1
ATOM 643 C C . MET A 1 83 ? 11.580 9.786 10.246 1.00 57.06 83 MET A C 1
ATOM 645 O O . MET A 1 83 ? 11.539 10.434 9.200 1.00 57.06 83 MET A O 1
ATOM 649 N N . ASN A 1 84 ? 11.135 8.525 10.332 1.00 63.94 84 ASN A N 1
ATOM 650 C CA . ASN A 1 84 ? 10.440 7.864 9.226 1.00 63.94 84 ASN A CA 1
ATOM 651 C C . ASN A 1 84 ? 9.245 8.745 8.795 1.00 63.94 84 ASN A C 1
ATOM 653 O O . ASN A 1 84 ? 8.405 9.070 9.637 1.00 63.94 84 ASN A O 1
ATOM 657 N N . PRO A 1 85 ? 9.194 9.193 7.527 1.00 76.69 85 PRO A N 1
ATOM 658 C CA . PRO A 1 85 ? 8.250 10.216 7.093 1.00 76.69 85 PRO A CA 1
ATOM 659 C C . PRO A 1 85 ? 6.848 9.659 6.820 1.00 76.69 85 PRO A C 1
ATOM 661 O O . PRO A 1 85 ? 5.936 10.432 6.523 1.00 76.69 85 PRO A O 1
ATOM 664 N N . LEU A 1 86 ? 6.662 8.337 6.904 1.00 84.31 86 LEU A N 1
ATOM 665 C CA . LEU A 1 86 ? 5.349 7.711 6.854 1.00 84.31 86 LEU A CA 1
ATOM 666 C C . LEU A 1 86 ? 4.839 7.361 8.258 1.00 84.31 86 LEU A C 1
ATOM 668 O O . LEU A 1 86 ? 5.618 6.976 9.132 1.00 84.31 86 LEU A O 1
ATOM 672 N N . PRO A 1 87 ? 3.517 7.456 8.475 1.00 86.31 87 PRO A N 1
ATOM 673 C CA . PRO A 1 87 ? 2.905 7.145 9.760 1.00 86.31 87 PRO A CA 1
ATOM 674 C C . PRO A 1 87 ? 3.077 5.652 10.094 1.00 86.31 87 PRO A C 1
ATOM 676 O O . PRO A 1 87 ? 2.884 4.765 9.250 1.00 86.31 87 PRO A O 1
ATOM 679 N N . ARG A 1 88 ? 3.432 5.362 11.349 1.00 90.94 88 ARG A N 1
ATOM 680 C CA . ARG A 1 88 ? 3.615 3.992 11.844 1.00 90.94 88 ARG A CA 1
ATOM 681 C C . ARG A 1 88 ? 2.268 3.394 12.223 1.00 90.94 88 ARG A C 1
ATOM 683 O O . ARG A 1 88 ? 1.689 3.802 13.223 1.00 90.94 88 ARG A O 1
ATOM 690 N N . VAL A 1 89 ? 1.798 2.410 11.462 1.00 92.25 89 VAL A N 1
ATOM 691 C CA . VAL A 1 89 ? 0.528 1.731 11.727 1.00 92.25 89 VAL A CA 1
ATOM 692 C C . VAL A 1 89 ? 0.647 0.953 13.032 1.00 92.25 89 VAL A C 1
ATOM 694 O O . VAL A 1 89 ? 1.601 0.201 13.247 1.00 92.25 89 VAL A O 1
ATOM 697 N N . THR A 1 90 ? -0.314 1.169 13.923 1.00 93.12 90 THR A N 1
ATOM 698 C CA . THR A 1 90 ? -0.412 0.485 15.213 1.00 93.12 90 THR A CA 1
ATOM 699 C C . THR A 1 90 ? -1.515 -0.570 15.203 1.00 93.12 90 THR A C 1
ATOM 701 O O . THR A 1 90 ? -2.381 -0.596 14.324 1.00 93.12 90 THR A O 1
ATOM 704 N N . MET A 1 91 ? -1.518 -1.416 16.234 1.00 92.81 91 MET A N 1
ATOM 705 C CA . MET A 1 91 ? -2.599 -2.371 16.481 1.00 92.81 91 MET A CA 1
ATOM 706 C C . MET A 1 91 ? -3.960 -1.671 16.626 1.00 92.81 91 MET A C 1
ATOM 708 O O . MET A 1 91 ? -4.947 -2.143 16.077 1.00 92.81 91 MET A O 1
ATOM 712 N N . GLU A 1 92 ? -4.002 -0.500 17.269 1.00 92.94 92 GLU A N 1
ATOM 713 C CA . GLU A 1 92 ? -5.225 0.308 17.385 1.00 92.94 92 GLU A CA 1
ATOM 714 C C . GLU A 1 92 ? -5.754 0.733 16.007 1.00 92.94 92 GLU A C 1
ATOM 716 O O . GLU A 1 92 ? -6.951 0.659 15.747 1.00 92.94 92 GLU A O 1
ATOM 721 N N . THR A 1 93 ? -4.870 1.132 15.085 1.00 93.19 93 THR A N 1
ATOM 722 C CA . THR A 1 93 ? -5.271 1.464 13.708 1.00 93.19 93 THR A CA 1
ATOM 723 C C . THR A 1 93 ? -5.832 0.257 12.978 1.00 93.19 93 THR A C 1
ATOM 725 O O . THR A 1 93 ? -6.849 0.367 12.294 1.00 93.19 93 THR A O 1
ATOM 728 N N . ARG A 1 94 ? -5.221 -0.913 13.161 1.00 92.69 94 ARG A N 1
ATOM 729 C CA . ARG A 1 94 ? -5.749 -2.160 12.614 1.00 92.69 94 ARG A CA 1
ATOM 730 C C . ARG A 1 94 ? -7.144 -2.476 13.162 1.00 92.69 94 ARG A C 1
ATOM 732 O O . ARG A 1 94 ? -8.026 -2.812 12.379 1.00 92.69 94 ARG A O 1
ATOM 739 N N . GLU A 1 95 ? -7.361 -2.341 14.468 1.00 93.25 95 GLU A N 1
ATOM 740 C CA . GLU A 1 95 ? -8.676 -2.546 15.093 1.00 93.25 95 GLU A CA 1
ATOM 741 C C . GLU A 1 95 ? -9.721 -1.555 14.569 1.00 93.25 95 GLU A C 1
ATOM 743 O O . GLU A 1 95 ? -10.843 -1.954 14.257 1.00 93.25 95 GLU A O 1
ATOM 748 N N . MET A 1 96 ? -9.349 -0.283 14.392 1.00 93.00 96 MET A N 1
ATOM 749 C CA . MET A 1 96 ? -10.231 0.723 13.795 1.00 93.00 96 MET A CA 1
ATOM 750 C C . MET A 1 96 ? -10.640 0.351 12.368 1.00 93.00 96 MET A C 1
ATOM 752 O O . MET A 1 96 ? -11.811 0.473 12.022 1.00 93.00 96 MET A O 1
ATOM 756 N N . ILE A 1 97 ? -9.706 -0.139 11.550 1.00 93.31 97 ILE A N 1
ATOM 757 C CA . ILE A 1 97 ? -9.996 -0.570 10.175 1.00 93.31 97 ILE A CA 1
ATOM 758 C C . ILE A 1 97 ? -10.920 -1.783 10.158 1.00 93.31 97 ILE A C 1
ATOM 760 O O . ILE A 1 97 ? -11.878 -1.802 9.390 1.00 93.31 97 ILE A O 1
ATOM 764 N N . VAL A 1 98 ? -10.666 -2.777 11.014 1.00 91.94 98 VAL A N 1
ATOM 765 C CA . VAL A 1 98 ? -11.555 -3.940 11.150 1.00 91.94 98 VAL A CA 1
ATOM 766 C C . VAL A 1 98 ? -12.958 -3.479 11.548 1.00 91.94 98 VAL A C 1
ATOM 768 O O . VAL A 1 98 ? -13.924 -3.859 10.897 1.00 91.94 98 VAL A O 1
ATOM 771 N N . GLY A 1 99 ? -13.073 -2.566 12.517 1.00 92.56 99 GLY A N 1
ATOM 772 C CA . GLY A 1 99 ? -14.355 -1.974 12.899 1.00 92.56 99 GLY A CA 1
ATOM 773 C C . GLY A 1 99 ? -15.037 -1.178 11.775 1.00 92.56 99 GLY A C 1
ATOM 774 O O . GLY A 1 99 ? -16.261 -1.234 11.644 1.00 92.56 99 GLY A O 1
ATOM 775 N N . GLU A 1 100 ? -14.281 -0.452 10.938 1.00 92.50 100 GLU A N 1
ATOM 776 C CA . GLU A 1 100 ? -14.821 0.223 9.746 1.00 92.50 100 GLU A CA 1
ATOM 777 C C . GLU A 1 100 ? -15.381 -0.791 8.736 1.00 92.50 100 GLU A C 1
ATOM 779 O O . GLU A 1 100 ? -16.486 -0.590 8.222 1.00 92.50 100 GLU A O 1
ATOM 784 N N . ILE A 1 101 ? -14.649 -1.881 8.482 1.00 92.00 101 ILE A N 1
ATOM 785 C CA . ILE A 1 101 ? -15.053 -2.955 7.565 1.00 92.00 101 ILE A CA 1
ATOM 786 C C . ILE A 1 101 ? -16.292 -3.680 8.094 1.00 92.00 101 ILE A C 1
ATOM 788 O O . ILE A 1 101 ? -17.253 -3.842 7.344 1.00 92.00 101 ILE A O 1
ATOM 792 N N . ASP A 1 102 ? -16.321 -4.053 9.372 1.00 93.12 102 ASP A N 1
ATOM 793 C CA . ASP A 1 102 ? -17.458 -4.749 9.986 1.00 93.12 102 ASP A CA 1
ATOM 794 C C . ASP A 1 102 ? -18.735 -3.900 9.943 1.00 93.12 102 ASP A C 1
ATOM 796 O O . ASP A 1 102 ? -19.837 -4.413 9.747 1.00 93.12 102 ASP A O 1
ATOM 800 N N . LYS A 1 103 ? -18.599 -2.576 10.091 1.00 93.44 103 LYS A N 1
ATOM 801 C CA . LYS A 1 103 ? -19.731 -1.645 10.081 1.00 93.44 103 LYS A CA 1
ATOM 802 C C . LYS A 1 103 ? -20.271 -1.364 8.679 1.00 93.44 103 LYS A C 1
ATOM 804 O O . LYS A 1 103 ? -21.483 -1.234 8.515 1.00 93.44 103 LYS A O 1
ATOM 809 N N . LYS A 1 104 ? -19.390 -1.163 7.694 1.00 91.81 104 LYS A N 1
ATOM 810 C CA . LYS A 1 104 ? -19.768 -0.721 6.337 1.00 91.81 104 LYS A CA 1
ATOM 811 C C . LYS A 1 104 ? -19.877 -1.865 5.326 1.00 91.81 104 LYS A C 1
ATOM 813 O O . LYS A 1 104 ? -20.515 -1.696 4.291 1.00 91.81 104 LYS A O 1
ATOM 818 N N . GLY A 1 105 ? -19.254 -3.002 5.612 1.00 91.56 105 GLY A N 1
ATOM 819 C CA . GLY A 1 105 ? -18.970 -4.053 4.643 1.00 91.56 105 GLY A CA 1
ATOM 820 C C . GLY A 1 105 ? -17.681 -3.788 3.857 1.00 91.56 105 GLY A C 1
ATOM 821 O O . GLY A 1 105 ? -17.312 -2.645 3.572 1.00 91.56 105 GLY A O 1
ATOM 822 N N . SER A 1 106 ? -17.000 -4.870 3.474 1.00 88.44 106 SER A N 1
ATOM 823 C CA . SER A 1 106 ? -15.713 -4.832 2.765 1.00 88.44 106 SER A CA 1
ATOM 824 C C . SER A 1 106 ? -15.793 -4.166 1.391 1.00 88.44 106 SER A C 1
ATOM 826 O O . SER A 1 106 ? -14.847 -3.498 0.976 1.00 88.44 106 SER A O 1
ATOM 828 N N . GLU A 1 107 ? -16.910 -4.322 0.681 1.00 90.12 107 GLU A N 1
ATOM 829 C CA . GLU A 1 107 ? -17.116 -3.728 -0.644 1.00 90.12 107 GLU A CA 1
ATOM 830 C C . GLU A 1 107 ? -17.189 -2.203 -0.565 1.00 90.12 107 GLU A C 1
ATOM 832 O O . GLU A 1 107 ? -16.431 -1.518 -1.249 1.00 90.12 107 GLU A O 1
ATOM 837 N N . VAL A 1 108 ? -18.034 -1.674 0.327 1.00 92.94 108 VAL A N 1
ATOM 838 C CA . VAL A 1 108 ? -18.185 -0.227 0.540 1.00 92.94 108 VAL A CA 1
ATOM 839 C C . VAL A 1 108 ? -16.882 0.375 1.058 1.00 92.94 108 VAL A C 1
ATOM 841 O O . VAL A 1 108 ? -16.439 1.398 0.550 1.00 92.94 108 VAL A O 1
ATOM 844 N N . PHE A 1 109 ? -16.218 -0.292 2.008 1.00 93.31 109 PHE A N 1
ATOM 845 C CA . PHE A 1 109 ? -14.900 0.127 2.489 1.00 93.31 109 PHE A CA 1
ATOM 846 C C . PHE A 1 109 ? -13.883 0.259 1.348 1.00 93.31 109 PHE A C 1
ATOM 848 O O . PHE A 1 109 ? -13.144 1.240 1.276 1.00 93.31 109 PHE A O 1
ATOM 855 N N . THR A 1 110 ? -13.850 -0.727 0.451 1.00 92.56 110 THR A N 1
ATOM 856 C CA . THR A 1 110 ? -12.905 -0.745 -0.670 1.00 92.56 110 THR A CA 1
ATOM 857 C C . THR A 1 110 ? -13.213 0.362 -1.669 1.00 92.56 110 THR A C 1
ATOM 859 O O . THR A 1 110 ? -12.290 1.037 -2.115 1.00 92.56 110 THR A O 1
ATOM 862 N N . LEU A 1 111 ? -14.490 0.561 -2.006 1.00 93.69 111 LEU A N 1
ATOM 863 C CA . LEU A 1 111 ? -14.923 1.619 -2.918 1.00 93.69 111 LEU A CA 1
ATOM 864 C C . LEU A 1 111 ? -14.574 3.005 -2.368 1.00 93.69 111 LEU A C 1
ATOM 866 O O . LEU A 1 111 ? -13.913 3.766 -3.069 1.00 93.69 111 LEU A O 1
ATOM 870 N N . ASP A 1 112 ? -14.912 3.282 -1.102 1.00 94.19 112 ASP A N 1
ATOM 871 C CA . ASP A 1 112 ? -14.585 4.546 -0.427 1.00 94.19 112 ASP A CA 1
ATOM 872 C C . ASP A 1 112 ? -13.068 4.823 -0.474 1.00 94.19 112 ASP A C 1
ATOM 874 O O . ASP A 1 112 ? -12.621 5.933 -0.765 1.00 94.19 112 ASP A O 1
ATOM 878 N N . ALA A 1 113 ? -12.255 3.805 -0.174 1.00 94.25 113 ALA A N 1
ATOM 879 C CA . ALA A 1 113 ? -10.802 3.935 -0.136 1.00 94.25 113 ALA A CA 1
ATOM 880 C C . ALA A 1 113 ? -10.184 4.116 -1.532 1.00 94.25 113 ALA A C 1
ATOM 882 O O . ALA A 1 113 ? -9.223 4.871 -1.670 1.00 94.25 113 ALA A O 1
ATOM 883 N N . ILE A 1 114 ? -10.720 3.446 -2.555 1.00 94.06 114 ILE A N 1
ATOM 884 C CA . ILE A 1 114 ? -10.282 3.607 -3.946 1.00 94.06 114 ILE A CA 1
ATOM 885 C C . ILE A 1 114 ? -10.648 4.994 -4.474 1.00 94.06 114 ILE A C 1
ATOM 887 O O . ILE A 1 114 ? -9.796 5.641 -5.075 1.00 94.06 114 ILE A O 1
ATOM 891 N N . GLU A 1 115 ? -11.867 5.469 -4.225 1.00 94.56 115 GLU A N 1
ATOM 892 C CA . GLU A 1 115 ? -12.306 6.797 -4.662 1.00 94.56 115 GLU A CA 1
ATOM 893 C C . GLU A 1 115 ? -11.443 7.900 -4.028 1.00 94.56 115 GLU A C 1
ATOM 895 O O . GLU A 1 115 ? -10.996 8.827 -4.706 1.00 94.56 115 GLU A O 1
ATOM 900 N N . ASP A 1 116 ? -11.136 7.788 -2.734 1.00 93.75 116 ASP A N 1
ATOM 901 C CA . ASP A 1 116 ? -10.229 8.723 -2.064 1.00 93.75 116 ASP A CA 1
ATOM 902 C C . ASP A 1 116 ? -8.792 8.628 -2.614 1.00 93.75 116 ASP A C 1
ATOM 904 O O . ASP A 1 116 ? -8.136 9.650 -2.845 1.00 93.75 116 ASP A O 1
ATOM 908 N N . LEU A 1 117 ? -8.299 7.416 -2.892 1.00 93.56 117 LEU A N 1
ATOM 909 C CA . LEU A 1 117 ? -6.979 7.203 -3.488 1.00 93.56 117 LEU A CA 1
ATOM 910 C C . LEU A 1 117 ? -6.881 7.806 -4.900 1.00 93.56 117 LEU A C 1
ATOM 912 O O . LEU A 1 117 ? -5.899 8.483 -5.203 1.00 93.56 117 LEU A O 1
ATOM 916 N N . GLU A 1 118 ? -7.892 7.613 -5.745 1.00 93.88 118 GLU A N 1
ATOM 917 C CA . GLU A 1 118 ? -7.952 8.155 -7.106 1.00 93.88 118 GLU A CA 1
ATOM 918 C C . GLU A 1 118 ? -7.965 9.690 -7.101 1.00 93.88 118 GLU A C 1
ATOM 920 O O . GLU A 1 118 ? -7.198 10.331 -7.826 1.00 93.88 118 GLU A O 1
ATOM 925 N N . ASN A 1 119 ? -8.765 10.288 -6.215 1.00 92.62 119 ASN A N 1
ATOM 926 C CA . ASN A 1 119 ? -8.888 11.739 -6.099 1.00 92.62 119 ASN A CA 1
ATOM 927 C C . ASN A 1 119 ? -7.627 12.408 -5.527 1.00 92.62 119 ASN A C 1
ATOM 929 O O . ASN A 1 119 ? -7.276 13.529 -5.913 1.00 92.62 119 ASN A O 1
ATOM 933 N N . THR A 1 120 ? -6.937 11.754 -4.590 1.00 90.38 120 THR A N 1
ATOM 934 C CA . THR A 1 120 ?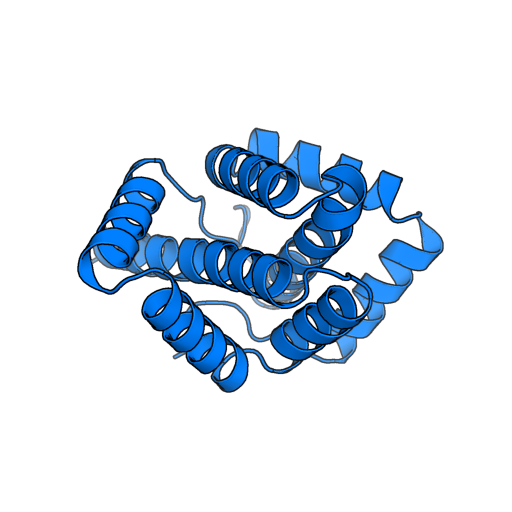 -5.782 12.346 -3.893 1.00 90.38 120 THR A CA 1
ATOM 935 C C . THR A 1 120 ? -4.441 12.003 -4.543 1.00 90.38 120 THR A C 1
ATOM 937 O O . THR A 1 120 ? -3.524 12.831 -4.539 1.00 90.38 120 THR A O 1
ATOM 940 N N . ASN A 1 121 ? -4.317 10.801 -5.108 1.00 92.94 121 ASN A N 1
ATOM 941 C CA . ASN A 1 121 ? -3.072 10.188 -5.564 1.00 92.94 121 ASN A CA 1
ATOM 942 C C . ASN A 1 121 ? -3.270 9.367 -6.859 1.00 92.94 121 ASN A C 1
ATOM 944 O O . ASN A 1 121 ? -3.045 8.152 -6.867 1.00 92.94 121 ASN A O 1
ATOM 948 N N . PRO A 1 122 ? -3.601 10.017 -7.991 1.00 93.06 122 PRO A N 1
ATOM 949 C CA . PRO A 1 122 ? -3.887 9.321 -9.249 1.00 93.06 122 PRO A CA 1
ATOM 950 C C . PRO A 1 122 ? -2.708 8.483 -9.771 1.00 93.06 122 PRO A C 1
ATOM 952 O O . PRO A 1 122 ? -2.920 7.399 -10.298 1.00 93.06 122 PRO A O 1
ATOM 955 N N . GLU A 1 123 ? -1.459 8.914 -9.567 1.00 94.00 123 GLU A N 1
ATOM 956 C CA . GLU A 1 123 ? -0.269 8.141 -9.972 1.00 94.00 123 GLU A CA 1
ATOM 957 C C . GLU A 1 123 ? -0.108 6.841 -9.171 1.00 94.00 123 GLU A C 1
ATOM 959 O O . GLU A 1 123 ? 0.289 5.803 -9.703 1.00 94.00 123 GLU A O 1
ATOM 964 N N . LEU A 1 124 ? -0.427 6.887 -7.874 1.00 94.31 124 LEU A N 1
ATOM 965 C CA . LEU A 1 124 ? -0.372 5.712 -7.009 1.00 94.31 124 LEU A CA 1
ATOM 966 C C . LEU A 1 124 ? -1.513 4.747 -7.347 1.00 94.31 124 LEU A C 1
ATOM 968 O O . LEU A 1 124 ? -1.301 3.535 -7.387 1.00 94.31 124 LEU A O 1
ATOM 972 N N . MET A 1 125 ? -2.689 5.296 -7.665 1.00 95.69 125 MET A N 1
ATOM 973 C CA . MET A 1 125 ? -3.832 4.544 -8.176 1.00 95.69 125 MET A CA 1
ATOM 974 C C . MET A 1 125 ? -3.516 3.868 -9.516 1.00 95.69 125 MET A C 1
ATOM 976 O O . MET A 1 125 ? -3.796 2.685 -9.698 1.00 95.69 125 MET A O 1
ATOM 980 N N . GLN A 1 126 ? -2.875 4.583 -10.443 1.00 94.81 126 GLN A N 1
ATOM 981 C CA . GLN A 1 126 ? -2.469 4.040 -11.737 1.00 94.81 126 GLN A CA 1
ATOM 982 C C . GLN A 1 126 ? -1.481 2.881 -11.574 1.00 94.81 126 GLN A C 1
ATOM 984 O O . GLN A 1 126 ? -1.624 1.858 -12.244 1.00 94.81 126 GLN A O 1
ATOM 989 N N . MET A 1 127 ? -0.508 3.011 -10.668 1.00 95.44 127 MET A N 1
ATOM 990 C CA . MET A 1 127 ? 0.416 1.923 -10.342 1.00 95.44 127 MET A CA 1
ATOM 991 C C . MET A 1 127 ? -0.340 0.704 -9.793 1.00 95.44 127 MET A C 1
ATOM 993 O O . MET A 1 127 ? -0.152 -0.404 -10.299 1.00 95.44 127 MET A O 1
ATOM 997 N N . ALA A 1 128 ? -1.247 0.910 -8.832 1.00 96.00 128 ALA A N 1
ATOM 998 C CA . ALA A 1 128 ? -2.061 -0.158 -8.252 1.00 96.00 128 ALA A CA 1
ATOM 999 C C . ALA A 1 128 ? -2.912 -0.882 -9.312 1.00 96.00 128 ALA A C 1
ATOM 1001 O O . ALA A 1 128 ? -2.905 -2.112 -9.374 1.00 96.00 128 ALA A O 1
ATOM 1002 N N . HIS A 1 129 ? -3.580 -0.133 -10.194 1.00 95.88 129 HIS A N 1
ATOM 1003 C CA . HIS A 1 129 ? -4.355 -0.679 -11.308 1.00 95.88 129 HIS A CA 1
ATOM 1004 C C . HIS A 1 129 ? -3.500 -1.467 -12.295 1.00 95.88 129 HIS A C 1
ATOM 1006 O O . HIS A 1 129 ? -3.875 -2.573 -12.689 1.00 95.88 129 HIS A O 1
ATOM 1012 N N . HIS A 1 130 ? -2.361 -0.904 -12.706 1.00 94.81 130 HIS A N 1
ATOM 1013 C CA . HIS A 1 130 ? -1.464 -1.558 -13.649 1.00 94.81 130 HIS A CA 1
ATOM 1014 C C . HIS A 1 130 ? -0.980 -2.892 -13.085 1.00 94.81 130 HIS A C 1
A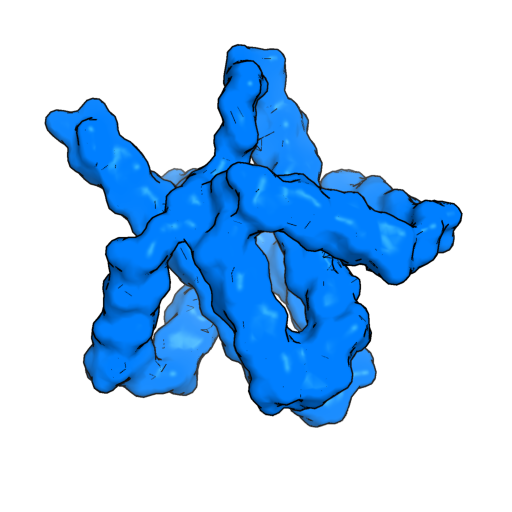TOM 1016 O O . HIS A 1 130 ? -1.101 -3.920 -13.751 1.00 94.81 130 HIS A O 1
ATOM 1022 N N . PHE A 1 131 ? -0.548 -2.893 -11.823 1.00 94.94 131 PHE 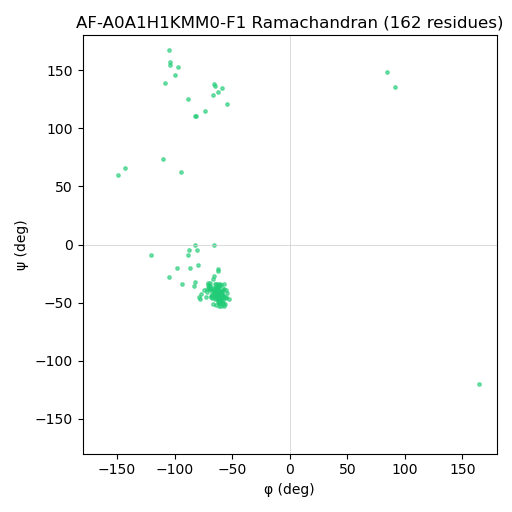A N 1
ATOM 1023 C CA . PHE A 1 131 ? -0.161 -4.107 -11.124 1.00 94.94 131 PHE A CA 1
ATOM 1024 C C . PHE A 1 131 ? -1.326 -5.104 -11.054 1.00 94.94 131 PHE A C 1
ATOM 1026 O O . PHE A 1 131 ? -1.197 -6.232 -11.521 1.00 94.94 131 PHE A O 1
ATOM 1033 N N . ALA A 1 132 ? -2.496 -4.686 -10.562 1.00 94.94 132 ALA A N 1
ATOM 1034 C CA . ALA A 1 132 ? -3.670 -5.549 -10.432 1.00 94.94 132 ALA A CA 1
ATOM 1035 C C . ALA A 1 132 ? -4.113 -6.176 -11.763 1.00 94.94 132 ALA A C 1
ATOM 1037 O O . ALA A 1 132 ? -4.559 -7.323 -11.774 1.00 94.94 132 ALA A O 1
ATOM 1038 N N . SER A 1 133 ? -3.958 -5.467 -12.887 1.00 95.94 133 SER A N 1
ATOM 1039 C CA . SER A 1 133 ? -4.340 -5.955 -14.221 1.00 95.94 133 SER A CA 1
ATOM 1040 C C . SER A 1 133 ? -3.576 -7.208 -14.665 1.00 95.94 133 SER A C 1
ATOM 1042 O O . SER A 1 133 ? -4.064 -7.971 -15.498 1.00 95.94 133 SER A O 1
ATOM 1044 N N . TRP A 1 134 ? -2.395 -7.458 -14.091 1.00 92.56 134 TRP A N 1
ATOM 1045 C CA . TRP A 1 134 ? -1.577 -8.637 -14.390 1.00 92.56 134 TRP A CA 1
ATOM 1046 C C . TRP A 1 134 ? -1.934 -9.852 -13.526 1.00 92.56 134 TRP A C 1
ATOM 1048 O O . TRP A 1 134 ? -1.408 -10.950 -13.731 1.00 92.56 134 TRP A O 1
ATOM 1058 N N . HIS A 1 135 ? -2.848 -9.686 -12.571 1.00 92.81 135 HIS A N 1
ATOM 1059 C CA . HIS A 1 135 ? -3.294 -10.740 -11.673 1.00 92.81 135 HIS A CA 1
ATOM 1060 C C . HIS A 1 135 ? -4.719 -11.184 -12.004 1.00 92.81 135 HIS A C 1
ATOM 1062 O O . HIS A 1 135 ? -5.617 -10.382 -12.234 1.00 92.81 135 HIS A O 1
ATOM 1068 N N . ARG A 1 136 ? -4.959 -12.503 -11.953 1.00 90.06 136 ARG A N 1
ATOM 1069 C CA . ARG A 1 136 ? -6.306 -13.071 -12.157 1.00 90.06 136 ARG A CA 1
ATOM 1070 C C . ARG A 1 136 ? -7.315 -12.559 -11.125 1.00 90.06 136 ARG A C 1
ATOM 1072 O O . ARG A 1 136 ? -8.480 -12.379 -11.453 1.00 90.06 136 ARG A O 1
ATOM 1079 N N . ASN A 1 137 ? -6.862 -12.336 -9.891 1.00 93.00 137 ASN A N 1
ATOM 1080 C CA . ASN A 1 137 ? -7.675 -11.809 -8.799 1.00 93.00 137 ASN A CA 1
ATOM 1081 C C . ASN A 1 137 ? -7.533 -10.281 -8.699 1.00 93.00 137 ASN A C 1
ATOM 1083 O O . ASN A 1 137 ? -7.034 -9.761 -7.704 1.00 93.00 137 ASN A O 1
ATOM 1087 N N . TYR A 1 138 ? -7.937 -9.569 -9.751 1.00 93.88 138 TYR A N 1
ATOM 1088 C CA . TYR A 1 138 ? -7.858 -8.107 -9.814 1.00 93.88 138 TYR A CA 1
ATOM 1089 C C . TYR A 1 138 ? -8.513 -7.433 -8.597 1.00 93.88 138 TYR A C 1
ATOM 1091 O O . TYR A 1 138 ? -7.913 -6.565 -7.967 1.00 93.88 138 TYR A O 1
ATOM 1099 N N . ILE A 1 139 ? -9.727 -7.871 -8.237 1.00 93.31 139 ILE A N 1
ATOM 1100 C CA . ILE A 1 139 ? -10.500 -7.289 -7.132 1.00 93.31 139 ILE A CA 1
ATOM 1101 C C . ILE A 1 139 ? -9.753 -7.461 -5.809 1.00 93.31 139 ILE A C 1
ATOM 1103 O O . ILE A 1 139 ? -9.584 -6.481 -5.090 1.00 93.31 139 ILE A O 1
ATOM 1107 N N . GLY A 1 140 ? -9.242 -8.661 -5.516 1.00 94.06 140 GLY A N 1
ATOM 1108 C CA . GLY A 1 140 ? -8.476 -8.906 -4.294 1.00 94.06 140 GLY A CA 1
ATOM 1109 C C . GLY A 1 140 ? -7.217 -8.041 -4.206 1.00 94.06 140 GLY A C 1
ATOM 1110 O O . GLY A 1 140 ? -6.925 -7.480 -3.155 1.00 94.06 140 GLY A O 1
ATOM 1111 N N . VAL A 1 141 ? -6.499 -7.858 -5.319 1.00 95.75 141 VAL A N 1
ATOM 1112 C CA . VAL A 1 141 ? -5.321 -6.975 -5.356 1.00 95.75 141 VAL A CA 1
ATOM 1113 C C . VAL A 1 141 ? -5.698 -5.525 -5.050 1.00 95.75 141 VAL A C 1
ATOM 1115 O O . VAL A 1 141 ? -5.046 -4.880 -4.228 1.00 95.75 141 VAL A O 1
ATOM 1118 N N . MET A 1 142 ? -6.772 -5.020 -5.663 1.00 96.50 142 MET A N 1
ATOM 1119 C CA . MET A 1 142 ? -7.256 -3.660 -5.412 1.00 96.50 142 MET A CA 1
ATOM 1120 C C . MET A 1 142 ? -7.745 -3.471 -3.972 1.00 96.50 142 MET A C 1
ATOM 1122 O O . MET A 1 142 ? -7.453 -2.442 -3.365 1.00 96.50 142 MET A O 1
ATOM 1126 N N . GLN A 1 143 ? -8.410 -4.476 -3.394 1.00 94.62 143 GLN A N 1
ATOM 1127 C CA . GLN A 1 143 ? -8.784 -4.498 -1.975 1.00 94.62 143 GLN A CA 1
ATOM 1128 C C . GLN A 1 143 ? -7.556 -4.410 -1.064 1.00 94.62 143 GLN A C 1
ATOM 1130 O O . GLN A 1 143 ? -7.565 -3.668 -0.083 1.00 94.62 143 GLN A O 1
ATOM 1135 N N . GLY A 1 144 ? -6.474 -5.108 -1.412 1.00 95.62 144 GLY A N 1
ATOM 1136 C CA . GLY A 1 144 ? -5.212 -5.017 -0.684 1.00 95.62 144 GLY A CA 1
ATOM 1137 C C . GLY A 1 144 ? -4.598 -3.621 -0.722 1.00 95.62 144 GLY A C 1
ATOM 1138 O O . GLY A 1 144 ? -4.242 -3.078 0.322 1.00 95.62 144 GLY A O 1
ATOM 1139 N N . PHE A 1 145 ? -4.537 -2.987 -1.895 1.00 96.56 145 PHE A N 1
ATOM 1140 C CA . PHE A 1 145 ? -4.055 -1.605 -1.994 1.00 96.56 145 PHE A CA 1
ATOM 1141 C C . PHE A 1 145 ? -4.937 -0.616 -1.227 1.00 96.56 145 PHE A C 1
ATOM 1143 O O . PHE A 1 145 ? -4.408 0.251 -0.530 1.00 96.56 145 PHE A O 1
ATOM 1150 N N . ALA A 1 146 ? -6.260 -0.775 -1.297 1.00 95.25 146 ALA A N 1
ATOM 1151 C CA . ALA A 1 146 ? -7.210 0.021 -0.528 1.00 95.25 146 ALA A CA 1
ATOM 1152 C C . ALA A 1 146 ? -6.971 -0.114 0.985 1.00 95.25 146 ALA A C 1
ATOM 1154 O O . ALA A 1 146 ? -6.925 0.891 1.697 1.00 95.25 146 ALA A O 1
ATOM 1155 N N . LEU A 1 147 ? -6.738 -1.339 1.471 1.00 95.56 147 LEU A N 1
ATOM 1156 C CA . LEU A 1 147 ? -6.422 -1.610 2.872 1.00 95.56 147 LEU A CA 1
ATOM 1157 C C . LEU A 1 147 ? -5.134 -0.897 3.310 1.00 95.56 147 LEU A C 1
ATOM 1159 O O . LEU A 1 147 ? -5.130 -0.207 4.333 1.00 95.56 147 LEU A O 1
ATOM 1163 N N . LEU A 1 148 ? -4.048 -1.022 2.538 1.00 95.31 148 LEU A N 1
ATOM 1164 C CA . LEU A 1 148 ? -2.763 -0.387 2.859 1.00 95.31 148 LEU A CA 1
ATOM 1165 C C . LEU A 1 148 ? -2.872 1.142 2.850 1.00 95.31 148 LEU A C 1
ATOM 1167 O O . LEU A 1 148 ? -2.422 1.802 3.787 1.00 95.31 148 LEU A O 1
ATOM 1171 N N . TYR A 1 149 ? -3.523 1.705 1.829 1.00 95.12 149 TYR A N 1
ATOM 1172 C CA . TYR A 1 149 ? -3.791 3.138 1.736 1.00 95.12 149 TYR A CA 1
ATOM 1173 C C . TYR A 1 149 ? -4.569 3.644 2.954 1.00 95.12 149 TYR A C 1
ATOM 1175 O O . TYR A 1 149 ? -4.138 4.575 3.642 1.00 95.12 149 TYR A O 1
ATOM 1183 N N . ARG A 1 150 ? -5.694 2.992 3.268 1.00 94.38 150 ARG A N 1
ATOM 1184 C CA . ARG A 1 150 ? -6.562 3.401 4.371 1.00 94.38 150 ARG A CA 1
ATOM 1185 C C . ARG A 1 150 ? -5.858 3.290 5.720 1.00 94.38 150 ARG A C 1
ATOM 1187 O O . ARG A 1 150 ? -6.051 4.161 6.564 1.00 94.38 150 ARG A O 1
ATOM 1194 N N . SER A 1 151 ? -4.985 2.297 5.887 1.00 94.44 151 SER A N 1
ATOM 1195 C CA . SER A 1 151 ? -4.161 2.138 7.092 1.00 94.44 151 SER A CA 1
ATOM 1196 C C . SER A 1 151 ? -3.304 3.366 7.370 1.00 94.44 151 SER A C 1
ATOM 1198 O O . SER A 1 151 ? -3.284 3.879 8.489 1.00 94.44 151 SER A O 1
ATOM 1200 N N . PHE A 1 152 ? -2.654 3.901 6.340 1.00 93.12 152 PHE A N 1
ATOM 1201 C CA . PHE A 1 152 ? -1.854 5.111 6.475 1.00 93.12 152 PHE A CA 1
ATOM 1202 C C . PHE A 1 152 ? -2.691 6.368 6.732 1.00 93.12 152 PHE A C 1
ATOM 1204 O O . PHE A 1 152 ? -2.280 7.227 7.519 1.00 93.12 152 PHE A O 1
ATOM 1211 N N . ILE A 1 153 ? -3.865 6.479 6.104 1.00 92.56 153 ILE A N 1
ATOM 1212 C CA . ILE A 1 153 ? -4.785 7.604 6.316 1.00 92.56 153 ILE A CA 1
ATOM 1213 C C . ILE A 1 153 ? -5.301 7.622 7.755 1.00 92.56 153 ILE A C 1
ATOM 1215 O O . ILE A 1 153 ? -5.183 8.647 8.428 1.00 92.56 153 ILE A O 1
ATOM 1219 N N . VAL A 1 154 ? -5.827 6.496 8.244 1.00 92.19 154 VAL A N 1
ATOM 1220 C CA . VAL A 1 154 ? -6.368 6.381 9.607 1.00 92.19 154 VAL A CA 1
ATOM 1221 C C . VAL A 1 154 ? -5.279 6.664 10.639 1.00 92.19 154 VAL A C 1
ATOM 1223 O O . VAL A 1 154 ? -5.497 7.484 11.533 1.00 92.19 154 VAL A O 1
ATOM 1226 N N . GLN A 1 155 ? -4.086 6.081 10.474 1.00 91.88 155 GLN A N 1
ATOM 1227 C CA . GLN A 1 155 ? -2.971 6.346 11.382 1.00 91.88 155 GLN A CA 1
ATOM 1228 C C . GLN A 1 155 ? -2.586 7.829 11.388 1.00 91.88 155 GLN A C 1
ATOM 1230 O O . GLN A 1 155 ? -2.439 8.424 12.448 1.00 91.88 155 GLN A O 1
ATOM 1235 N N . SER A 1 156 ? -2.475 8.459 10.220 1.00 88.00 156 SER A N 1
ATOM 1236 C CA . SER A 1 156 ? -2.107 9.874 10.150 1.00 88.00 156 SER A CA 1
ATOM 1237 C C . SER A 1 156 ? -3.153 10.805 10.770 1.00 88.00 156 SER A C 1
ATOM 1239 O O . SER A 1 156 ? -2.801 11.849 11.321 1.00 88.00 156 SER A O 1
ATOM 1241 N N . ILE A 1 157 ? -4.443 10.465 10.674 1.00 87.94 157 ILE A N 1
ATOM 1242 C CA . ILE A 1 157 ? -5.511 11.205 11.360 1.00 87.94 157 ILE A CA 1
ATOM 1243 C C . ILE A 1 157 ? -5.343 11.060 12.875 1.00 87.94 157 ILE A C 1
ATOM 1245 O O . ILE A 1 157 ? -5.396 12.065 13.585 1.00 87.94 157 ILE A O 1
ATOM 1249 N N . ALA A 1 158 ? -5.096 9.840 13.359 1.00 86.88 158 ALA A N 1
ATOM 1250 C CA . ALA A 1 158 ? -4.866 9.572 14.775 1.00 86.88 158 ALA A CA 1
ATOM 1251 C C . ALA A 1 158 ? -3.626 10.310 15.308 1.00 86.88 158 ALA A C 1
ATOM 1253 O O . ALA A 1 158 ? -3.689 10.930 16.369 1.00 86.88 158 ALA A O 1
ATOM 1254 N N . ASP A 1 159 ? -2.527 10.319 14.552 1.00 85.75 159 ASP A N 1
ATOM 1255 C CA . ASP A 1 159 ? -1.296 11.022 14.921 1.00 85.75 159 ASP A CA 1
ATOM 1256 C C . ASP A 1 159 ? -1.529 12.536 15.019 1.00 85.75 159 ASP A C 1
ATOM 1258 O O . ASP A 1 159 ? -1.108 13.165 15.988 1.00 85.75 159 ASP A O 1
ATOM 1262 N N . ARG A 1 160 ? -2.269 13.130 14.071 1.00 81.81 160 ARG A N 1
ATOM 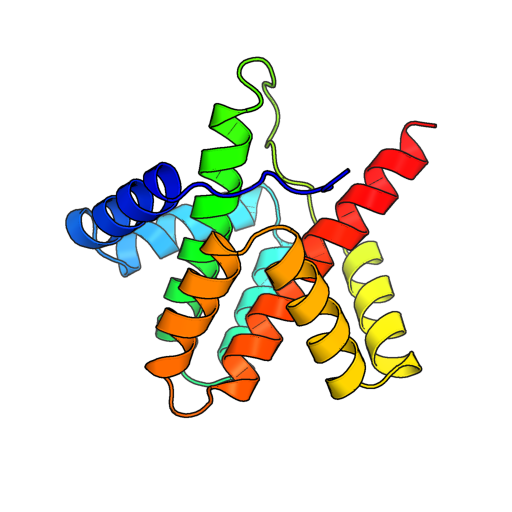1263 C CA . ARG A 1 160 ? -2.644 14.554 14.134 1.00 81.81 160 ARG A CA 1
ATOM 1264 C C . ARG A 1 160 ? -3.560 14.866 15.311 1.00 81.81 160 ARG A C 1
ATOM 1266 O O . ARG A 1 160 ? -3.385 15.903 15.940 1.00 81.81 160 ARG A O 1
ATOM 1273 N N . ALA A 1 161 ? -4.510 13.987 15.624 1.00 79.62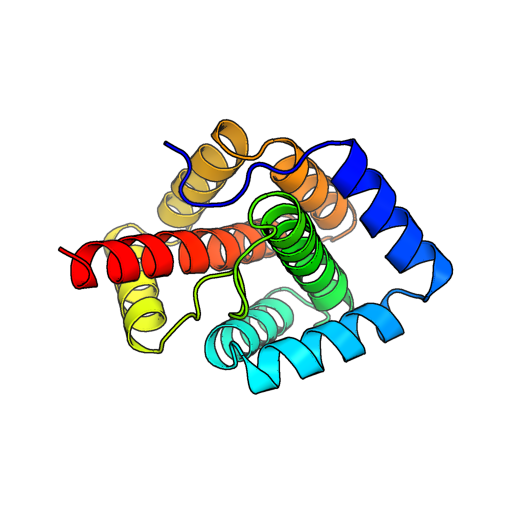 161 ALA A N 1
ATOM 1274 C CA . ALA A 1 161 ? -5.410 14.167 16.760 1.00 79.62 161 ALA A CA 1
ATOM 1275 C C . ALA A 1 161 ? -4.681 14.114 18.112 1.00 79.62 161 ALA A C 1
ATOM 1277 O O . ALA A 1 161 ? -5.138 14.733 19.060 1.00 79.62 161 ALA A O 1
ATOM 1278 N N . ARG A 1 162 ? -3.546 13.406 18.204 1.00 76.31 162 ARG A N 1
ATOM 1279 C CA . ARG A 1 162 ? -2.700 13.351 19.412 1.00 76.31 162 ARG A CA 1
ATOM 1280 C C . ARG A 1 162 ? -1.790 14.569 19.589 1.00 76.31 162 ARG A C 1
ATOM 1282 O O . ARG A 1 162 ? -1.255 14.767 20.675 1.00 76.31 162 ARG A O 1
ATOM 1289 N N . LEU A 1 163 ? -1.566 15.340 18.524 1.00 66.12 163 LEU A N 1
ATOM 1290 C CA . LEU A 1 163 ? -0.735 16.548 18.538 1.00 66.12 163 LEU A CA 1
ATOM 1291 C C . LEU A 1 163 ? -1.521 17.819 18.914 1.00 66.12 163 LEU A C 1
ATOM 1293 O O . LEU A 1 163 ? -0.902 18.866 19.109 1.00 66.12 163 LEU A O 1
ATOM 1297 N N . HIS A 1 164 ? -2.851 17.731 19.000 1.00 46.66 164 HIS A N 1
ATOM 1298 C CA . HIS A 1 164 ? -3.774 18.808 19.372 1.00 46.66 164 HIS A CA 1
ATOM 1299 C C . HIS A 1 164 ? -4.414 18.540 20.734 1.00 46.66 164 HIS A C 1
ATOM 1301 O O . HIS A 1 164 ? -4.726 19.543 21.415 1.00 46.66 164 HIS A O 1
#

Sequence (164 aa):
MSILPRITELTRERIAREFDDAGPEACVAEITNELKRDNPELLDMAFKCAADIGNPSKIMVGFGMFYRLLMAQALASDRRSLMNPLPRVTMETREMIVGEIDKKGSEVFTLDAIEDLENTNPELMQMAHHFASWHRNYIGVMQGFALLYRSFIVQSIADRARLH